Protein AF-A0A0K8QA83-F1 (afdb_monomer)

Nearest PDB structures (foldseek):
  4a7p-assembly2_B-2  TM=9.515E-01  e=1.327E-10  Sphingomonas elodea
  4a7p-assembly1_A-2  TM=9.515E-01  e=2.672E-10  Sphingomonas elodea
  2y0d-assembly1_C  TM=8.919E-01  e=2.832E-10  Burkholderia cepacia
  2y0d-assembly1_D  TM=8.931E-01  e=3.373E-10  Burkholderia cepacia
  2y0d-assembly1_B  TM=8.783E-01  e=4.018E-10  Burkholderia cepacia

Sequence (146 aa):
VGIAQELCGGHLSGRTVTVLGAAFKPDTDDIRDSPALDVALQLATAGAHVTVTDPKAINNAWMRYPQLRFEKSASRALEGAELVLLLTEWDEYRSLSPAAVGELVRRRTVLDARNVLDAGAWRAEGWTVRGLGTNALVPAESVRTP

Structure (mmCIF, N/CA/C/O backbone):
data_AF-A0A0K8QA83-F1
#
_entry.id   AF-A0A0K8QA83-F1
#
loop_
_atom_site.group_PDB
_atom_site.id
_atom_site.type_symbol
_atom_site.label_atom_id
_atom_site.label_alt_id
_atom_site.label_comp_id
_atom_site.label_asym_id
_atom_site.label_entity_id
_atom_site.label_seq_id
_atom_site.pdbx_PDB_ins_code
_atom_site.Cartn_x
_atom_site.Cartn_y
_atom_site.Cartn_z
_atom_site.occupancy
_atom_site.B_iso_or_equiv
_atom_site.auth_seq_id
_atom_site.auth_comp_id
_atom_site.auth_asym_id
_atom_site.auth_atom_id
_atom_site.pdbx_PDB_model_num
ATOM 1 N N . VAL A 1 1 ? -1.821 -9.111 7.732 1.00 90.94 1 VAL A N 1
ATOM 2 C CA . VAL A 1 1 ? -3.141 -8.829 8.353 1.00 90.94 1 VAL A CA 1
ATOM 3 C C . VAL A 1 1 ? -3.018 -8.268 9.766 1.00 90.94 1 VAL A C 1
ATOM 5 O O . VAL A 1 1 ? -3.492 -7.162 9.971 1.00 90.94 1 VAL A O 1
ATOM 8 N N . GLY A 1 2 ? -2.335 -8.934 10.709 1.00 95.00 2 GLY A N 1
ATOM 9 C CA . GLY A 1 2 ? -2.211 -8.440 12.097 1.00 95.00 2 GLY A CA 1
ATOM 10 C C . GLY A 1 2 ? -1.710 -6.992 12.226 1.00 95.00 2 GLY A C 1
ATOM 11 O O . GLY A 1 2 ? -2.356 -6.183 12.878 1.00 95.00 2 GLY A O 1
ATOM 12 N N . ILE A 1 3 ? -0.641 -6.625 11.507 1.00 95.75 3 ILE A N 1
ATOM 13 C CA . ILE A 1 3 ? -0.122 -5.241 11.497 1.00 95.75 3 ILE A CA 1
ATOM 14 C C . ILE A 1 3 ? -1.164 -4.246 10.955 1.00 95.75 3 ILE A C 1
ATOM 16 O O . ILE A 1 3 ? -1.306 -3.151 11.480 1.00 95.75 3 ILE A O 1
ATOM 20 N N . ALA A 1 4 ? -1.930 -4.614 9.924 1.00 97.00 4 ALA A N 1
ATOM 21 C CA . ALA A 1 4 ? -2.983 -3.746 9.392 1.00 97.00 4 ALA A CA 1
ATOM 22 C C . ALA A 1 4 ? -4.097 -3.514 10.427 1.00 97.00 4 ALA A C 1
ATOM 24 O O . ALA A 1 4 ? -4.588 -2.399 10.568 1.00 97.00 4 ALA A O 1
ATOM 25 N N . GLN A 1 5 ? -4.464 -4.553 11.183 1.00 97.19 5 GLN A N 1
ATOM 26 C CA . GLN A 1 5 ? -5.432 -4.448 12.272 1.00 97.19 5 GLN A CA 1
ATOM 27 C C . GLN A 1 5 ? -4.918 -3.542 13.398 1.00 97.19 5 GLN A C 1
ATOM 29 O O . GLN A 1 5 ? -5.658 -2.679 13.865 1.00 97.19 5 GLN A O 1
ATOM 34 N N . GLU A 1 6 ? -3.655 -3.691 13.797 1.00 96.62 6 GLU A N 1
ATOM 35 C CA . GLU A 1 6 ? -2.986 -2.816 14.768 1.00 96.62 6 GLU A CA 1
ATOM 36 C C . GLU A 1 6 ? -3.013 -1.348 14.311 1.00 96.62 6 GLU A C 1
ATOM 38 O O . GLU A 1 6 ? -3.501 -0.484 15.038 1.00 96.62 6 GLU A O 1
ATOM 43 N N . LEU A 1 7 ? -2.606 -1.078 13.065 1.00 96.44 7 LEU A N 1
ATOM 44 C CA . LEU A 1 7 ? -2.606 0.263 12.465 1.00 96.44 7 LEU A CA 1
ATOM 45 C C . LEU A 1 7 ? -4.010 0.871 12.308 1.00 96.44 7 LEU A C 1
ATOM 47 O O . LEU A 1 7 ? -4.139 2.085 12.152 1.00 96.44 7 LEU A O 1
ATOM 51 N N . CYS A 1 8 ? -5.061 0.052 12.364 1.00 96.12 8 CYS A N 1
ATOM 52 C CA . CYS A 1 8 ? -6.461 0.478 12.380 1.00 96.12 8 CYS A CA 1
ATOM 53 C C . CYS A 1 8 ? -7.075 0.551 13.792 1.00 96.12 8 CYS A C 1
ATOM 55 O O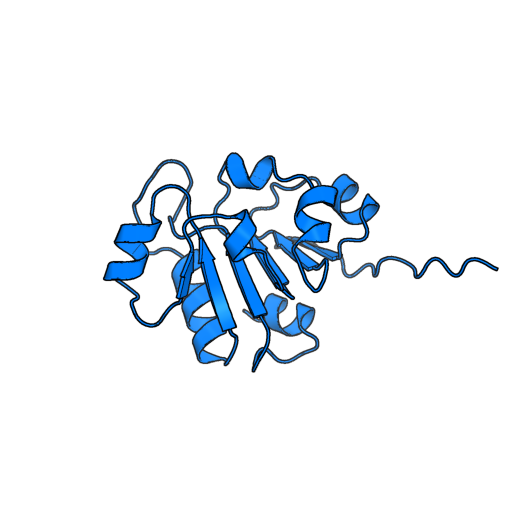 . CYS A 1 8 ? -8.294 0.692 13.930 1.00 96.12 8 CYS A O 1
ATOM 57 N N . GLY A 1 9 ? -6.258 0.490 14.846 1.00 93.81 9 GLY A N 1
ATOM 58 C CA . GLY A 1 9 ? -6.721 0.590 16.232 1.00 93.81 9 GLY A CA 1
ATOM 59 C C . GLY A 1 9 ? -7.348 -0.703 16.757 1.00 93.81 9 GLY A C 1
ATOM 60 O O . GLY A 1 9 ? -8.288 -0.664 17.546 1.00 93.81 9 GLY A O 1
ATOM 61 N N . GLY A 1 10 ? -6.868 -1.855 16.287 1.00 95.25 10 GLY A N 1
ATOM 62 C CA . GLY A 1 10 ? -7.229 -3.174 16.807 1.00 95.25 10 GLY A CA 1
ATOM 63 C C . GLY A 1 10 ? -8.410 -3.863 16.118 1.00 95.25 10 GLY A C 1
ATOM 64 O O . GLY A 1 10 ? -8.675 -5.021 16.430 1.00 95.25 10 GLY A O 1
ATOM 65 N N . HIS A 1 11 ? -9.085 -3.222 15.158 1.00 95.06 11 HIS A N 1
ATOM 66 C CA . HIS A 1 11 ? -10.159 -3.836 14.364 1.00 95.06 11 HIS A CA 1
ATOM 67 C C . HIS A 1 11 ? -10.143 -3.360 12.905 1.00 95.06 11 HIS A C 1
ATOM 69 O O . HIS A 1 11 ? -9.724 -2.243 12.606 1.00 95.06 11 HIS A O 1
ATOM 75 N N . LEU A 1 12 ? -10.622 -4.214 11.996 1.00 97.06 12 LEU A N 1
ATOM 76 C CA . LEU A 1 12 ? -10.666 -3.950 10.550 1.00 97.06 12 LEU A CA 1
ATOM 77 C C . LEU A 1 12 ? -12.077 -3.671 10.017 1.00 97.06 12 LEU A C 1
ATOM 79 O O . LEU A 1 12 ? -12.212 -3.045 8.969 1.00 97.06 12 LEU A O 1
ATOM 83 N N . SER A 1 13 ? -13.117 -4.101 10.734 1.00 97.81 13 SER A N 1
ATOM 84 C CA . SER A 1 13 ? -14.506 -3.936 10.300 1.00 97.81 13 SER A CA 1
ATOM 85 C C . SER A 1 13 ? -14.843 -2.466 10.038 1.00 97.81 13 SER A C 1
ATOM 87 O O . SER A 1 13 ? -14.649 -1.621 10.910 1.00 97.81 13 SER A O 1
ATOM 89 N N . GLY A 1 14 ? -15.349 -2.171 8.839 1.00 97.31 14 GLY A N 1
ATOM 90 C CA . GLY A 1 14 ? -15.736 -0.829 8.396 1.00 97.31 14 GLY A CA 1
ATOM 91 C C . GLY A 1 14 ? -14.576 0.100 8.029 1.00 97.31 14 GLY A C 1
ATOM 92 O O . GLY A 1 14 ? -14.826 1.229 7.613 1.00 97.31 14 GLY A O 1
ATOM 93 N N . ARG A 1 15 ? -13.316 -0.340 8.156 1.00 98.31 15 ARG A N 1
ATOM 94 C CA . ARG A 1 15 ? -12.148 0.481 7.807 1.00 98.31 15 ARG A CA 1
ATOM 95 C C . ARG A 1 15 ? -11.960 0.554 6.302 1.00 98.31 15 ARG A C 1
ATOM 97 O O . ARG A 1 15 ? -11.993 -0.480 5.634 1.00 98.31 15 ARG A O 1
ATOM 104 N N . THR A 1 16 ? -11.697 1.748 5.780 1.00 98.62 16 THR A N 1
ATOM 105 C CA . THR A 1 16 ? -11.366 1.931 4.359 1.00 98.62 16 THR A CA 1
ATOM 106 C C . THR A 1 16 ? -9.887 1.662 4.128 1.00 98.62 16 THR A C 1
ATOM 108 O O . THR A 1 16 ? -9.030 2.352 4.682 1.00 98.62 16 THR A O 1
ATOM 111 N N . VAL A 1 17 ? -9.578 0.662 3.308 1.00 98.88 17 VAL A N 1
ATOM 112 C CA . VAL A 1 17 ? -8.211 0.199 3.077 1.00 98.88 17 VAL A CA 1
ATOM 113 C C . VAL A 1 17 ? -7.902 0.178 1.587 1.00 98.88 17 VAL A C 1
ATOM 115 O O . VAL A 1 17 ? -8.615 -0.455 0.810 1.00 98.88 17 VAL A O 1
ATOM 118 N N . THR A 1 18 ? -6.800 0.809 1.200 1.00 98.94 18 THR A N 1
ATOM 119 C CA . THR A 1 18 ? -6.302 0.784 -0.179 1.00 98.94 18 THR A CA 1
ATOM 120 C C . THR A 1 18 ? -5.103 -0.142 -0.271 1.00 98.94 18 THR A C 1
ATOM 122 O O . THR A 1 18 ? -4.149 -0.003 0.492 1.00 98.94 18 THR A O 1
ATOM 125 N N . VAL A 1 19 ? -5.138 -1.078 -1.215 1.00 98.88 19 VAL A N 1
ATOM 126 C CA . VAL A 1 19 ? -4.024 -1.978 -1.525 1.00 98.88 19 VAL A CA 1
ATOM 127 C C . VAL A 1 19 ? -3.411 -1.552 -2.854 1.00 98.88 19 VAL A C 1
ATOM 129 O O . VAL A 1 19 ? -4.060 -1.619 -3.897 1.00 98.88 19 VAL A O 1
ATOM 132 N N . LEU A 1 20 ? -2.159 -1.106 -2.798 1.00 98.88 20 LEU A N 1
ATOM 133 C CA . LEU A 1 20 ? -1.322 -0.802 -3.951 1.00 98.88 20 LEU A CA 1
ATOM 134 C C . LEU A 1 20 ? -0.559 -2.074 -4.342 1.00 98.88 20 LEU A C 1
ATOM 136 O O . LEU A 1 20 ? 0.379 -2.492 -3.652 1.00 98.88 20 LEU A O 1
ATOM 140 N N . GLY A 1 21 ? -0.986 -2.692 -5.439 1.00 98.50 21 GLY A N 1
ATOM 141 C CA . GLY A 1 21 ? -0.442 -3.936 -5.967 1.00 98.50 21 GLY A CA 1
ATOM 142 C C . GLY A 1 21 ? -1.451 -5.084 -5.972 1.00 98.50 21 GLY A C 1
ATOM 143 O O . GLY A 1 21 ? -2.163 -5.332 -5.001 1.00 98.50 21 GLY A O 1
ATOM 144 N N . ALA A 1 22 ? -1.473 -5.815 -7.080 1.00 98.56 22 ALA A N 1
ATOM 145 C CA . ALA A 1 22 ? -2.188 -7.073 -7.268 1.00 98.56 22 ALA A CA 1
ATOM 146 C C . ALA A 1 22 ? -1.288 -8.140 -7.905 1.00 98.56 22 ALA A C 1
ATOM 148 O O . ALA A 1 22 ? -1.466 -9.322 -7.620 1.00 98.56 22 ALA A O 1
ATOM 149 N N . ALA A 1 23 ? -0.321 -7.751 -8.739 1.00 98.25 23 ALA A N 1
ATOM 150 C CA . ALA A 1 23 ? 0.677 -8.668 -9.281 1.00 98.25 23 ALA A CA 1
ATOM 151 C C . ALA A 1 23 ? 1.623 -9.187 -8.185 1.00 98.25 23 ALA A C 1
ATOM 153 O O . ALA A 1 23 ? 1.890 -8.489 -7.203 1.00 98.25 23 ALA A O 1
ATOM 154 N N . PHE A 1 24 ? 2.190 -10.385 -8.368 1.00 95.69 24 PHE A N 1
ATOM 155 C CA . PHE A 1 24 ? 3.139 -10.948 -7.392 1.00 95.69 24 PHE A CA 1
ATOM 156 C C . PHE A 1 24 ? 4.475 -10.179 -7.323 1.00 95.69 24 PHE A C 1
ATOM 158 O O . PHE A 1 24 ? 5.204 -10.280 -6.335 1.00 95.69 24 PHE A O 1
ATOM 165 N N . LYS A 1 25 ? 4.805 -9.430 -8.382 1.00 96.25 25 LYS A N 1
ATOM 166 C CA . LYS A 1 25 ? 5.970 -8.545 -8.507 1.00 96.25 25 LYS A CA 1
ATOM 167 C C . LYS A 1 25 ? 5.691 -7.460 -9.564 1.00 96.25 25 LYS A C 1
ATOM 169 O O . LYS A 1 25 ? 4.722 -7.602 -10.310 1.00 96.25 25 LYS A O 1
ATOM 174 N N . PRO A 1 26 ? 6.532 -6.420 -9.677 1.00 96.56 26 PRO A N 1
ATOM 175 C CA . PRO A 1 26 ? 6.403 -5.427 -10.738 1.00 96.56 26 PRO A CA 1
ATOM 176 C C . PRO A 1 26 ? 6.595 -6.010 -12.144 1.00 96.56 26 PRO A C 1
ATOM 178 O O . PRO A 1 26 ? 7.114 -7.110 -12.342 1.00 96.56 26 PRO A O 1
ATOM 181 N N . ASP A 1 27 ? 6.192 -5.218 -13.126 1.00 97.19 27 ASP A N 1
ATOM 182 C CA . ASP A 1 27 ? 6.314 -5.442 -14.566 1.00 97.19 27 ASP A CA 1
ATOM 183 C C . ASP A 1 27 ? 5.624 -6.669 -15.152 1.00 97.19 27 ASP A C 1
ATOM 185 O O . ASP A 1 27 ? 5.883 -7.043 -16.294 1.00 97.19 27 ASP A O 1
ATOM 189 N N . THR A 1 28 ? 4.664 -7.230 -14.429 1.00 97.38 28 THR A N 1
ATOM 190 C CA . THR A 1 28 ? 3.847 -8.347 -14.896 1.00 97.38 28 THR A CA 1
ATOM 191 C C . THR A 1 28 ? 2.381 -8.151 -14.521 1.00 97.38 28 THR A C 1
ATOM 193 O O . THR A 1 28 ? 2.067 -7.459 -13.558 1.00 97.38 28 THR A O 1
ATOM 196 N N . ASP A 1 29 ? 1.479 -8.757 -15.287 1.00 97.25 29 ASP A N 1
ATOM 197 C CA . ASP A 1 29 ? 0.060 -8.896 -14.952 1.00 97.25 29 ASP A CA 1
ATOM 198 C C . ASP A 1 29 ? -0.252 -10.256 -14.293 1.00 97.25 29 ASP A C 1
ATOM 200 O O . ASP A 1 29 ? -1.418 -10.598 -14.066 1.00 97.25 29 ASP A O 1
ATOM 204 N N . ASP A 1 30 ? 0.795 -11.034 -13.995 1.00 97.44 30 ASP A N 1
ATOM 205 C CA . ASP A 1 30 ? 0.706 -12.345 -13.367 1.00 97.44 30 ASP A CA 1
ATOM 206 C C . ASP A 1 30 ? 0.308 -12.222 -11.892 1.00 97.44 30 ASP A C 1
ATOM 208 O O . ASP A 1 30 ? 1.013 -11.644 -11.058 1.00 97.44 30 ASP A O 1
ATOM 212 N N . ILE A 1 31 ? -0.851 -12.796 -11.585 1.00 97.69 31 ILE A N 1
ATOM 213 C CA . ILE A 1 31 ? -1.468 -12.804 -10.256 1.00 97.69 31 ILE A CA 1
ATOM 214 C C . ILE A 1 31 ? -1.406 -14.177 -9.585 1.00 97.69 31 ILE A C 1
ATOM 216 O O . ILE A 1 31 ? -1.991 -14.355 -8.515 1.00 97.69 31 ILE A O 1
ATOM 220 N N . ARG A 1 32 ? -0.769 -15.171 -10.219 1.00 95.88 32 ARG A N 1
ATOM 221 C CA . ARG A 1 32 ? -0.643 -16.506 -9.627 1.00 95.88 32 ARG A CA 1
ATOM 222 C C . ARG A 1 32 ? 0.123 -16.398 -8.316 1.00 95.88 32 ARG A C 1
ATOM 224 O O . ARG A 1 32 ? 1.160 -15.743 -8.256 1.00 95.88 32 ARG A O 1
ATOM 231 N N . ASP A 1 33 ? -0.444 -17.007 -7.279 1.00 93.50 33 ASP A N 1
ATOM 232 C CA . ASP A 1 33 ? 0.091 -17.003 -5.917 1.00 93.50 33 ASP A CA 1
ATOM 233 C C . ASP A 1 33 ? 0.388 -15.589 -5.376 1.00 93.50 33 ASP A C 1
ATOM 235 O O . ASP A 1 33 ? 1.327 -15.400 -4.606 1.00 93.50 33 ASP A O 1
ATOM 239 N N . SER A 1 34 ? -0.394 -14.580 -5.796 1.00 97.75 34 SER A N 1
ATOM 240 C CA . SER A 1 34 ? -0.204 -13.187 -5.378 1.00 97.75 34 SER A CA 1
ATOM 241 C C . SER A 1 34 ? -0.462 -12.998 -3.876 1.00 97.75 34 SER A C 1
ATOM 243 O O . SER A 1 34 ? -1.623 -13.014 -3.443 1.00 97.75 34 SER A O 1
ATOM 245 N N . PRO A 1 35 ? 0.575 -12.675 -3.074 1.00 97.12 35 PRO A N 1
ATOM 246 C CA . PRO A 1 35 ? 0.387 -12.402 -1.652 1.00 97.12 35 PRO A CA 1
ATOM 247 C C . PRO A 1 35 ? -0.449 -11.138 -1.415 1.00 97.12 35 PRO A C 1
ATOM 249 O O . PRO A 1 35 ? -1.106 -11.009 -0.383 1.00 97.12 35 PRO A O 1
ATOM 252 N N . ALA A 1 36 ? -0.437 -10.196 -2.366 1.00 98.12 36 ALA A N 1
ATOM 253 C CA . ALA A 1 36 ? -1.198 -8.958 -2.272 1.00 98.12 36 ALA A CA 1
ATOM 254 C C . ALA A 1 36 ? -2.710 -9.221 -2.306 1.00 98.12 36 ALA A C 1
ATOM 256 O O . ALA A 1 36 ? -3.450 -8.687 -1.475 1.00 98.12 36 ALA A O 1
ATOM 257 N N . LEU A 1 37 ? -3.161 -10.093 -3.214 1.00 98.50 37 LEU A N 1
ATOM 258 C CA . LEU A 1 37 ? -4.572 -10.470 -3.330 1.00 98.50 37 LEU A CA 1
ATOM 259 C C . LEU A 1 37 ? -5.030 -11.346 -2.161 1.00 98.50 37 LEU A C 1
ATOM 261 O O . LEU A 1 37 ? -6.133 -11.142 -1.653 1.00 98.50 37 LEU A O 1
ATOM 265 N N . ASP A 1 38 ? -4.171 -12.239 -1.663 1.00 98.12 38 ASP A N 1
ATOM 266 C CA . ASP A 1 38 ? -4.463 -13.031 -0.462 1.00 98.12 38 ASP A CA 1
ATOM 267 C C . ASP A 1 38 ? -4.649 -12.145 0.776 1.00 98.12 38 ASP A C 1
ATOM 269 O O . ASP A 1 38 ? -5.574 -12.350 1.569 1.00 98.12 38 ASP A O 1
ATO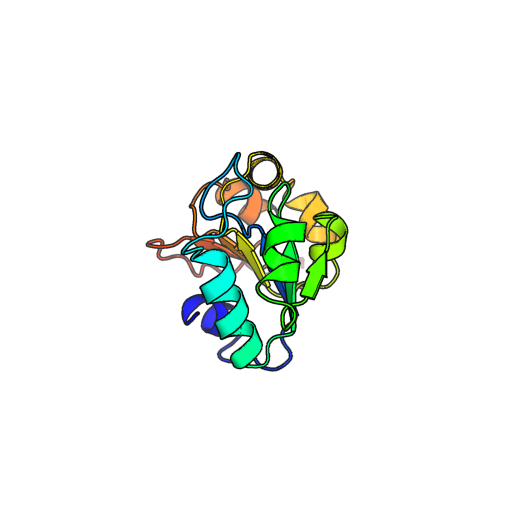M 273 N N . VAL A 1 39 ? -3.801 -11.123 0.941 1.00 98.44 39 VAL A N 1
ATOM 274 C CA . VAL A 1 39 ? -3.950 -10.131 2.014 1.00 98.44 39 VAL A CA 1
ATOM 275 C C . VAL A 1 39 ? -5.221 -9.307 1.817 1.00 98.44 39 VAL A C 1
ATOM 277 O O . VAL A 1 39 ? -5.983 -9.156 2.773 1.00 98.44 39 VAL A O 1
ATOM 280 N N . ALA A 1 40 ? -5.486 -8.805 0.608 1.00 98.69 40 ALA A N 1
ATOM 281 C CA . ALA A 1 40 ? -6.692 -8.032 0.308 1.00 98.69 40 ALA A CA 1
ATOM 282 C C . ALA A 1 40 ? -7.973 -8.817 0.640 1.00 98.69 40 ALA A C 1
ATOM 284 O O . ALA A 1 40 ? -8.876 -8.287 1.291 1.00 98.69 40 ALA A O 1
ATOM 285 N N . LEU A 1 41 ? -8.023 -10.101 0.272 1.00 98.31 41 LEU A N 1
ATOM 286 C CA . LEU A 1 41 ? -9.152 -10.983 0.560 1.00 98.31 41 LEU A CA 1
ATOM 287 C C . LEU A 1 41 ? -9.344 -11.218 2.061 1.00 98.31 41 LEU A C 1
ATOM 289 O O . LEU A 1 41 ? -10.473 -11.164 2.548 1.00 98.31 41 LEU A O 1
ATOM 293 N N . GLN A 1 42 ? -8.264 -11.439 2.811 1.00 98.38 42 GLN A N 1
ATOM 294 C CA . GLN A 1 42 ? -8.346 -11.602 4.265 1.00 98.38 42 GLN A CA 1
ATOM 295 C C . GLN A 1 42 ? -8.833 -10.324 4.960 1.00 98.38 42 GLN A C 1
ATOM 297 O O . GLN A 1 42 ? -9.664 -10.399 5.863 1.00 98.38 42 GLN A O 1
ATOM 302 N N . LEU A 1 43 ? -8.364 -9.149 4.526 1.00 98.50 43 LEU A N 1
ATOM 303 C CA . LEU A 1 43 ? -8.823 -7.862 5.057 1.00 98.50 43 LEU A CA 1
ATOM 304 C C . LEU A 1 43 ? -10.316 -7.640 4.777 1.00 98.50 43 LEU A C 1
ATOM 306 O O . LEU A 1 43 ? -11.058 -7.261 5.683 1.00 98.50 43 LEU A O 1
ATOM 310 N N . ALA A 1 44 ? -10.768 -7.932 3.554 1.00 98.38 44 ALA A N 1
ATOM 311 C CA . ALA A 1 44 ? -12.178 -7.842 3.183 1.00 98.38 44 ALA A CA 1
ATOM 312 C C . ALA A 1 44 ? -13.044 -8.832 3.982 1.00 98.38 44 ALA A C 1
ATOM 314 O O . ALA A 1 44 ? -14.104 -8.465 4.485 1.00 98.38 44 ALA A O 1
ATOM 315 N N . THR A 1 45 ? -12.559 -10.061 4.181 1.00 97.81 45 THR A N 1
ATOM 316 C CA . THR A 1 45 ? -13.221 -11.089 5.008 1.00 97.81 45 THR A CA 1
ATOM 317 C C . THR A 1 45 ? -13.334 -10.652 6.472 1.00 97.81 45 THR A C 1
ATOM 319 O O . THR A 1 45 ? -14.325 -10.948 7.132 1.00 97.81 45 THR A O 1
ATOM 322 N N . ALA A 1 46 ? -12.362 -9.885 6.972 1.00 97.62 46 ALA A N 1
ATOM 323 C CA . ALA A 1 46 ? -12.395 -9.268 8.299 1.00 97.62 46 ALA A CA 1
ATOM 324 C C . ALA A 1 46 ? -13.290 -8.008 8.384 1.00 97.62 46 ALA A C 1
ATOM 326 O O . ALA A 1 46 ? -13.308 -7.331 9.415 1.00 97.62 46 ALA A O 1
ATOM 327 N N . GLY A 1 47 ? -14.025 -7.681 7.315 1.00 97.62 47 GLY A N 1
ATOM 328 C CA . GLY A 1 47 ? -15.007 -6.598 7.269 1.00 97.62 47 GLY A CA 1
ATOM 329 C C . GLY A 1 47 ? -14.465 -5.242 6.814 1.00 97.62 47 GLY A C 1
ATOM 330 O O . GLY A 1 47 ? -15.197 -4.256 6.902 1.00 97.62 47 GLY A O 1
ATOM 331 N N . ALA A 1 48 ? -13.216 -5.150 6.347 1.00 98.50 48 ALA A N 1
ATOM 332 C CA . ALA A 1 48 ? -12.687 -3.905 5.791 1.00 98.50 48 ALA A CA 1
ATOM 333 C C . ALA A 1 48 ? -13.285 -3.601 4.405 1.00 98.50 48 ALA A C 1
ATOM 335 O O . ALA A 1 48 ? -13.553 -4.496 3.601 1.00 98.50 48 ALA A O 1
ATOM 336 N N . HIS A 1 49 ? -13.429 -2.317 4.087 1.00 98.44 49 HIS A N 1
ATOM 337 C CA . HIS A 1 49 ? -13.737 -1.843 2.742 1.00 98.44 49 HIS A CA 1
ATOM 338 C C . HIS A 1 49 ? -12.438 -1.732 1.943 1.00 98.44 49 HIS A C 1
ATOM 340 O O . HIS A 1 49 ? -11.760 -0.707 1.988 1.00 98.44 49 HIS A O 1
ATOM 346 N N . VAL A 1 50 ? -12.077 -2.816 1.254 1.00 98.75 50 VAL A N 1
ATOM 347 C CA . VAL A 1 50 ? -10.808 -2.925 0.524 1.00 98.75 50 VAL A CA 1
ATOM 348 C C . VAL A 1 50 ? -10.976 -2.520 -0.938 1.00 98.75 50 VAL A C 1
ATOM 350 O O . VAL A 1 50 ? -11.792 -3.116 -1.641 1.00 98.75 50 VAL A O 1
ATOM 353 N N . THR A 1 51 ? -10.160 -1.568 -1.394 1.00 98.88 51 THR A N 1
ATOM 354 C CA . THR A 1 51 ? -9.985 -1.222 -2.813 1.00 98.88 51 THR A CA 1
ATOM 355 C C . THR A 1 51 ? -8.572 -1.590 -3.252 1.00 98.88 51 THR A C 1
ATOM 357 O O . THR A 1 51 ? -7.595 -1.110 -2.678 1.00 98.88 51 THR A O 1
ATOM 360 N N . VAL A 1 52 ? -8.455 -2.438 -4.272 1.00 98.88 52 VAL A N 1
ATOM 361 C CA . VAL A 1 52 ? -7.176 -2.848 -4.865 1.00 98.88 52 VAL A CA 1
ATOM 362 C C . VAL A 1 52 ? -6.922 -2.052 -6.143 1.00 98.88 52 VAL A C 1
ATOM 364 O O . VAL A 1 52 ? -7.818 -1.864 -6.965 1.00 98.88 52 VAL A O 1
ATOM 367 N N . THR A 1 53 ? -5.688 -1.612 -6.343 1.00 98.81 53 THR A N 1
ATOM 368 C CA . THR A 1 53 ? -5.234 -1.016 -7.601 1.00 98.81 53 THR A CA 1
ATOM 369 C C . THR A 1 53 ? -3.910 -1.647 -8.011 1.00 98.81 53 THR A C 1
ATOM 371 O O . THR A 1 53 ? -3.108 -2.021 -7.158 1.00 98.81 53 THR A O 1
ATOM 374 N N . ASP A 1 54 ? -3.701 -1.818 -9.312 1.00 98.69 54 ASP A N 1
ATOM 375 C CA . ASP A 1 54 ? -2.447 -2.312 -9.881 1.00 98.69 54 ASP A CA 1
ATOM 376 C C . ASP A 1 54 ? -2.290 -1.762 -11.310 1.00 98.69 54 ASP A C 1
ATOM 378 O O . ASP A 1 54 ? -3.289 -1.748 -12.0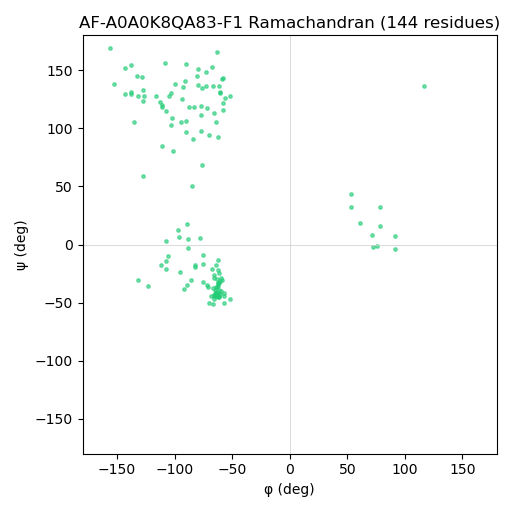41 1.00 98.69 54 ASP A O 1
ATOM 382 N N . PRO A 1 55 ? -1.090 -1.322 -11.741 1.00 97.81 55 PRO A N 1
ATOM 383 C CA . PRO A 1 55 ? -0.905 -0.729 -13.063 1.00 97.81 55 PRO A CA 1
ATOM 384 C C . PRO A 1 55 ? -1.127 -1.709 -14.224 1.00 97.81 55 PRO A C 1
ATOM 386 O O . PRO A 1 55 ? -1.526 -1.277 -15.306 1.00 97.81 55 PRO A O 1
ATOM 389 N N . LYS A 1 56 ? -0.882 -3.017 -14.031 1.00 97.94 56 LYS A N 1
ATOM 390 C CA . LYS A 1 56 ? -0.940 -4.019 -15.116 1.00 97.94 56 LYS A CA 1
ATOM 391 C C . LYS A 1 56 ? -1.914 -5.167 -14.843 1.00 97.94 56 LYS A C 1
ATOM 393 O O . LYS A 1 56 ? -2.593 -5.620 -15.760 1.00 97.94 56 LYS A O 1
ATOM 398 N N . ALA A 1 57 ? -2.045 -5.615 -13.599 1.00 97.75 57 ALA A N 1
ATOM 399 C CA . ALA A 1 57 ? -2.781 -6.828 -13.242 1.00 97.75 57 ALA A CA 1
ATOM 400 C C . ALA A 1 57 ? -4.282 -6.631 -12.977 1.00 97.75 57 ALA A C 1
ATOM 402 O O . ALA A 1 57 ? -4.988 -7.608 -12.726 1.00 97.75 57 ALA A O 1
ATOM 403 N N . ILE A 1 58 ? -4.802 -5.399 -13.017 1.00 96.00 58 ILE A N 1
ATOM 404 C CA . ILE A 1 58 ? -6.141 -5.104 -12.487 1.00 96.00 58 ILE A CA 1
ATOM 405 C C . ILE A 1 58 ? -7.278 -5.886 -13.161 1.00 96.00 58 ILE A C 1
ATOM 407 O O . ILE A 1 58 ? -8.180 -6.366 -12.478 1.00 96.00 58 ILE A O 1
ATOM 411 N N . ASN A 1 59 ? -7.226 -6.068 -14.485 1.00 95.25 59 ASN A N 1
ATOM 412 C CA . ASN A 1 59 ? -8.262 -6.807 -15.210 1.00 95.25 59 ASN A CA 1
ATOM 413 C C . ASN A 1 59 ? -8.232 -8.299 -14.839 1.00 95.25 59 ASN A C 1
ATOM 415 O O . ASN A 1 59 ? -9.278 -8.884 -14.561 1.00 95.25 59 ASN A O 1
ATOM 419 N N . ASN A 1 60 ? -7.037 -8.900 -14.787 1.00 95.44 60 ASN A N 1
ATOM 420 C CA . ASN A 1 60 ? -6.855 -10.303 -14.402 1.00 95.44 60 ASN A CA 1
ATOM 421 C C . ASN A 1 60 ? -7.303 -10.533 -12.956 1.00 95.44 60 ASN A C 1
ATOM 423 O O . ASN A 1 60 ? -8.028 -11.488 -12.668 1.00 95.44 60 ASN A O 1
ATOM 427 N N . ALA A 1 61 ? -6.910 -9.629 -12.056 1.00 96.94 61 ALA A N 1
ATOM 428 C CA . ALA A 1 61 ? -7.264 -9.688 -10.647 1.00 96.94 61 ALA A CA 1
ATOM 429 C C . ALA A 1 61 ? -8.782 -9.599 -10.447 1.00 96.94 61 ALA A C 1
ATOM 431 O O . ALA A 1 61 ? -9.346 -10.420 -9.727 1.00 96.94 61 ALA A O 1
ATOM 432 N N . TRP A 1 62 ? -9.456 -8.679 -11.142 1.00 96.50 62 TRP A N 1
ATOM 433 C CA . TRP A 1 62 ? -10.910 -8.546 -11.075 1.00 96.50 62 TRP A CA 1
ATOM 434 C C . TRP A 1 62 ? -11.648 -9.800 -11.556 1.00 96.50 62 TRP A C 1
ATOM 436 O O . TRP A 1 62 ? -12.566 -10.262 -10.881 1.00 96.50 62 TRP A O 1
ATOM 446 N N . MET A 1 63 ? -11.222 -10.398 -12.674 1.00 96.31 63 MET A N 1
ATOM 447 C CA . MET A 1 63 ? -11.832 -11.635 -13.182 1.00 96.31 63 MET A CA 1
ATOM 448 C C . MET A 1 63 ? -11.681 -12.805 -12.203 1.00 96.31 63 MET A C 1
ATOM 450 O O . MET 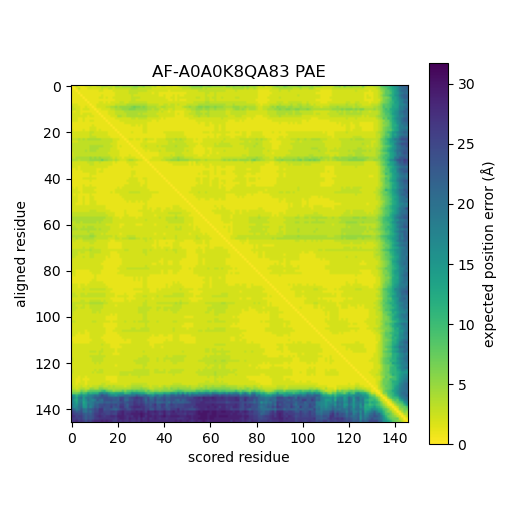A 1 63 ? -12.575 -13.645 -12.096 1.00 96.31 63 MET A O 1
ATOM 454 N N . ARG A 1 64 ? -10.551 -12.878 -11.489 1.00 96.19 64 ARG A N 1
ATOM 455 C CA . ARG A 1 64 ? -10.258 -13.982 -10.568 1.00 96.19 64 ARG A CA 1
ATOM 456 C C . ARG A 1 64 ? -10.842 -13.781 -9.167 1.00 96.19 64 ARG A C 1
ATOM 458 O O . ARG A 1 64 ? -11.179 -14.775 -8.524 1.00 96.19 64 ARG A O 1
ATOM 465 N N . TYR A 1 65 ? -10.972 -12.533 -8.718 1.00 96.44 65 TYR A N 1
ATOM 466 C CA . TYR A 1 65 ? -11.430 -12.156 -7.379 1.00 96.44 65 TYR A CA 1
ATOM 467 C C . TYR A 1 65 ? -12.596 -11.150 -7.435 1.00 96.44 65 TYR A C 1
ATOM 469 O O . TYR A 1 65 ? -12.487 -10.058 -6.873 1.00 96.44 65 TYR A O 1
ATOM 477 N N . PRO A 1 66 ? -13.736 -11.483 -8.072 1.00 95.06 66 PRO A N 1
ATOM 478 C CA . PRO A 1 66 ? -14.850 -10.548 -8.273 1.00 95.06 66 PRO A CA 1
ATOM 479 C C . PRO A 1 66 ? -15.497 -10.041 -6.970 1.00 95.06 66 PRO A C 1
ATOM 481 O O . PRO A 1 66 ? -16.266 -9.084 -6.995 1.00 95.06 66 PRO A O 1
ATOM 484 N N . GLN A 1 67 ? -15.200 -10.671 -5.831 1.00 93.50 67 GLN A N 1
ATOM 485 C CA . GLN A 1 67 ? -15.632 -10.246 -4.500 1.00 93.50 67 GLN A CA 1
ATOM 486 C C . GLN A 1 67 ? -14.858 -9.037 -3.945 1.00 93.50 67 GLN A C 1
ATOM 488 O O . GLN A 1 67 ? -15.308 -8.418 -2.982 1.00 93.50 67 GLN A O 1
ATOM 493 N N . LEU A 1 68 ? -13.691 -8.711 -4.510 1.00 97.44 68 LEU A N 1
ATOM 494 C CA . LEU A 1 68 ? -12.907 -7.532 -4.141 1.00 97.44 68 LEU A CA 1
ATOM 495 C C . LEU A 1 68 ? -13.307 -6.325 -4.994 1.00 97.44 68 LEU A C 1
ATOM 497 O O . LEU A 1 68 ? -13.796 -6.463 -6.116 1.00 97.44 68 LEU A O 1
ATOM 501 N N . ARG A 1 69 ? -13.074 -5.118 -4.468 1.00 98.25 69 ARG A N 1
ATOM 502 C CA . ARG A 1 69 ? -13.232 -3.881 -5.241 1.00 98.25 69 ARG A CA 1
ATOM 503 C C . ARG A 1 69 ? -11.908 -3.520 -5.893 1.00 98.25 69 ARG A C 1
ATOM 505 O O . ARG A 1 69 ? -10.856 -3.634 -5.266 1.00 98.25 69 ARG A O 1
ATOM 512 N N . PHE A 1 70 ? -11.986 -3.037 -7.125 1.00 98.50 70 PHE A N 1
ATOM 513 C CA . PHE A 1 70 ? -10.829 -2.632 -7.910 1.00 98.50 70 PHE A CA 1
ATOM 514 C C . PHE A 1 70 ? -11.023 -1.224 -8.460 1.00 98.50 70 PHE A C 1
ATOM 516 O O . PHE A 1 70 ? -12.132 -0.863 -8.850 1.00 98.50 70 PHE A O 1
ATOM 523 N N . GLU A 1 71 ? -9.941 -0.455 -8.527 1.00 98.25 71 GLU A N 1
ATOM 524 C CA . GLU A 1 71 ? -9.910 0.866 -9.156 1.00 98.25 71 GLU A CA 1
ATOM 525 C C . GLU A 1 71 ? -8.620 1.031 -9.972 1.00 98.25 71 GLU A C 1
ATOM 527 O O . GLU A 1 71 ? -7.519 0.756 -9.495 1.00 98.25 71 GLU A O 1
ATOM 532 N N . LYS A 1 72 ? -8.756 1.456 -11.234 1.00 96.69 72 LYS A N 1
ATOM 533 C CA . LYS A 1 72 ? -7.638 1.595 -12.183 1.00 96.69 72 LYS A CA 1
ATOM 534 C C . LYS A 1 72 ? -6.740 2.775 -11.834 1.00 96.69 72 LYS A C 1
ATOM 536 O O . LYS A 1 72 ? -5.538 2.723 -12.065 1.00 96.69 72 LYS A O 1
ATOM 541 N N . SER A 1 73 ? -7.323 3.847 -11.313 1.00 97.06 73 SER A N 1
ATOM 542 C CA . SER A 1 73 ? -6.597 5.053 -10.937 1.00 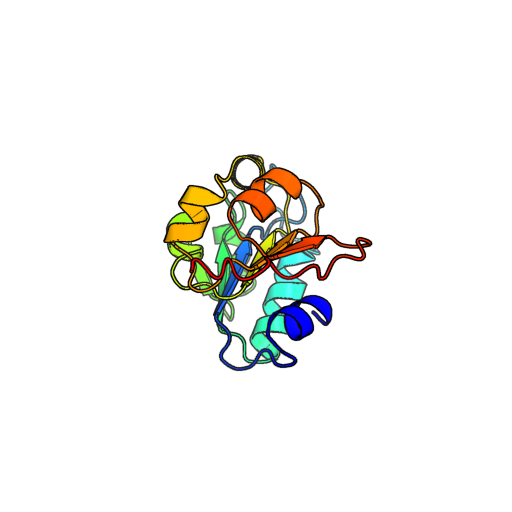97.06 73 SER A CA 1
ATOM 543 C C . SER A 1 73 ? -6.087 4.945 -9.502 1.00 97.06 73 SER A C 1
ATOM 545 O O . SER A 1 73 ? -6.875 4.894 -8.562 1.00 97.06 73 SER A O 1
ATOM 547 N N . ALA A 1 74 ? -4.765 4.989 -9.318 1.00 97.38 74 ALA A N 1
ATOM 548 C CA . ALA A 1 74 ? -4.173 4.986 -7.981 1.00 97.38 74 ALA A CA 1
ATOM 549 C C . ALA A 1 74 ? -4.697 6.145 -7.118 1.00 97.38 74 ALA A C 1
ATOM 551 O O . ALA A 1 74 ? -5.038 5.934 -5.959 1.00 97.38 74 ALA A O 1
ATOM 552 N N . SER A 1 75 ? -4.843 7.347 -7.688 1.00 97.81 75 SER A N 1
ATOM 553 C CA . SER A 1 75 ? -5.375 8.502 -6.958 1.00 97.81 75 SER A CA 1
ATOM 554 C C . SER A 1 75 ? -6.809 8.270 -6.482 1.00 97.81 75 SER A C 1
ATOM 556 O O . SER A 1 75 ? -7.087 8.493 -5.311 1.00 97.81 75 SER A O 1
ATOM 558 N N . ARG A 1 76 ? -7.691 7.729 -7.335 1.00 98.50 76 ARG A N 1
ATOM 559 C CA . ARG A 1 76 ? -9.068 7.388 -6.931 1.00 98.50 76 ARG A CA 1
ATOM 560 C C . ARG A 1 76 ? -9.115 6.262 -5.908 1.00 98.50 76 ARG A C 1
ATOM 562 O O . ARG A 1 76 ? -9.922 6.300 -4.989 1.00 98.50 76 ARG A O 1
ATOM 569 N N . ALA A 1 77 ? -8.240 5.268 -6.041 1.00 98.62 77 ALA A N 1
ATOM 570 C CA . ALA A 1 77 ? -8.146 4.179 -5.077 1.00 98.62 77 ALA A CA 1
ATOM 571 C C . ALA A 1 77 ? -7.727 4.676 -3.685 1.00 98.62 77 ALA A C 1
ATOM 573 O O . ALA A 1 77 ? -8.093 4.057 -2.690 1.00 98.62 77 ALA A O 1
ATOM 574 N N . LEU A 1 78 ? -6.955 5.766 -3.614 1.00 98.75 78 LEU A N 1
ATOM 575 C CA . LEU A 1 78 ? -6.467 6.381 -2.377 1.00 98.75 78 LEU A CA 1
ATOM 576 C C . LEU A 1 78 ? -7.490 7.315 -1.709 1.00 98.75 78 LEU A C 1
ATOM 578 O O . LEU A 1 78 ? -7.347 7.607 -0.520 1.00 98.75 78 LEU A O 1
ATOM 582 N N . GLU A 1 79 ? -8.517 7.770 -2.429 1.00 98.69 79 GLU A N 1
ATOM 583 C CA . GLU A 1 79 ? -9.526 8.691 -1.897 1.00 98.69 79 GLU A CA 1
ATOM 584 C C . GLU A 1 79 ? -10.224 8.111 -0.656 1.00 98.69 79 GLU A C 1
ATOM 586 O O . GLU A 1 79 ? -10.820 7.033 -0.674 1.00 98.69 79 GLU A O 1
ATOM 591 N N . GLY A 1 80 ? -10.143 8.839 0.460 1.00 98.38 80 GLY A N 1
ATOM 592 C CA . GLY A 1 80 ? -10.783 8.461 1.718 1.00 98.38 80 GLY A CA 1
ATOM 593 C C . GLY A 1 80 ? -10.151 7.264 2.440 1.00 98.38 80 GLY A C 1
ATOM 594 O O . GLY A 1 80 ? -10.711 6.809 3.442 1.00 98.38 80 GLY A O 1
ATOM 595 N N . ALA A 1 81 ? -8.996 6.765 1.988 1.00 98.75 81 ALA A N 1
ATOM 596 C CA . ALA A 1 81 ? -8.314 5.645 2.628 1.00 98.75 81 ALA A CA 1
ATOM 597 C C . ALA A 1 81 ? -7.911 5.975 4.073 1.00 98.75 81 ALA A C 1
ATOM 599 O O . ALA A 1 81 ? -7.392 7.050 4.369 1.00 98.75 81 ALA A O 1
ATOM 600 N N . GLU A 1 82 ? -8.129 5.040 4.992 1.00 98.50 82 GLU A N 1
ATOM 601 C CA . GLU A 1 82 ? -7.631 5.132 6.367 1.00 98.50 82 GLU A CA 1
ATOM 602 C C . GLU A 1 82 ? -6.301 4.395 6.551 1.00 98.50 82 GLU A C 1
ATOM 604 O O . GLU A 1 82 ? -5.544 4.683 7.478 1.00 98.50 82 GLU A O 1
ATOM 609 N N . LEU A 1 83 ? -6.032 3.420 5.687 1.00 98.81 83 LEU A N 1
ATOM 610 C CA . LEU A 1 83 ? -4.789 2.668 5.646 1.00 98.81 83 LEU A CA 1
ATOM 611 C C . LEU A 1 83 ? -4.432 2.379 4.191 1.00 98.81 83 LEU A C 1
ATOM 613 O O . LEU A 1 83 ? -5.246 1.833 3.445 1.00 98.81 83 LEU A O 1
ATOM 617 N N . VAL A 1 84 ? -3.195 2.691 3.823 1.00 98.88 84 VAL A N 1
ATOM 618 C CA . VAL A 1 84 ? -2.603 2.306 2.541 1.00 98.88 84 VAL A CA 1
ATOM 619 C C . VAL A 1 84 ? -1.658 1.130 2.774 1.00 98.88 84 VAL A C 1
ATOM 621 O O . VAL A 1 84 ? -0.815 1.186 3.666 1.00 98.88 84 V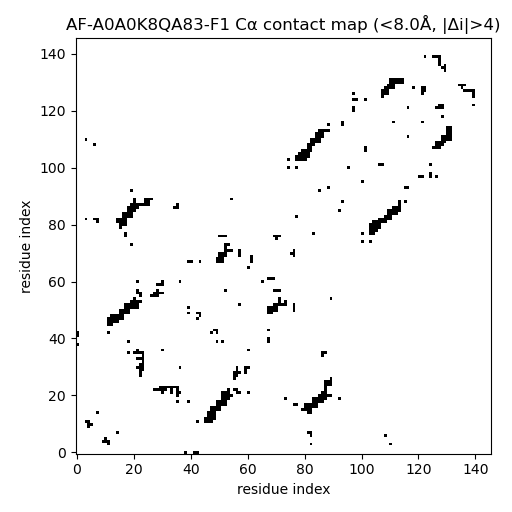AL A O 1
ATOM 624 N N . LEU A 1 85 ? -1.779 0.062 1.990 1.00 98.88 85 LEU A N 1
ATOM 625 C CA . LEU A 1 85 ? -0.816 -1.036 1.954 1.00 98.88 85 LEU A CA 1
ATOM 626 C C . LEU A 1 85 ? -0.086 -1.032 0.615 1.00 98.88 85 LEU A C 1
ATOM 628 O O . LEU A 1 85 ? -0.725 -1.208 -0.417 1.00 98.88 85 LEU A O 1
ATOM 632 N N . LEU A 1 86 ? 1.238 -0.895 0.631 1.00 98.81 86 LEU A N 1
ATOM 633 C CA . LEU A 1 86 ? 2.077 -1.097 -0.550 1.00 98.81 86 LEU A CA 1
ATOM 634 C C . LEU A 1 86 ? 2.583 -2.537 -0.536 1.00 98.81 86 LEU A C 1
ATOM 636 O O . LEU A 1 86 ? 3.429 -2.897 0.285 1.00 98.81 86 LEU A O 1
ATOM 640 N N . LEU A 1 87 ? 2.008 -3.371 -1.405 1.00 98.62 87 LEU A N 1
ATOM 641 C CA . LEU A 1 87 ? 2.256 -4.816 -1.434 1.00 98.62 87 LEU A CA 1
ATOM 642 C C . LEU A 1 87 ? 3.012 -5.277 -2.686 1.00 98.62 87 LEU A C 1
ATOM 644 O O . LEU A 1 87 ? 3.629 -6.339 -2.641 1.00 98.62 87 LEU A O 1
ATOM 648 N N . THR A 1 88 ? 3.038 -4.460 -3.740 1.00 98.50 88 THR A N 1
ATOM 649 C CA . THR A 1 88 ? 3.859 -4.682 -4.940 1.00 98.50 88 THR A CA 1
ATOM 650 C C . THR A 1 88 ? 4.607 -3.396 -5.285 1.00 98.50 88 THR A C 1
ATOM 652 O O . THR A 1 88 ? 4.013 -2.329 -5.389 1.00 98.50 88 THR A O 1
ATOM 655 N N . GLU A 1 89 ? 5.922 -3.477 -5.446 1.00 97.81 89 GLU A N 1
ATOM 656 C CA . GLU A 1 89 ? 6.851 -2.346 -5.524 1.00 97.81 89 GLU A CA 1
ATOM 657 C C . GLU A 1 89 ? 6.990 -1.730 -6.923 1.00 97.81 89 GLU A C 1
ATOM 659 O O . GLU A 1 89 ? 8.102 -1.548 -7.424 1.00 97.81 89 GLU A O 1
ATOM 664 N N . TRP A 1 90 ? 5.860 -1.419 -7.553 1.00 98.50 90 TRP A N 1
ATOM 665 C CA . TRP A 1 90 ? 5.801 -0.693 -8.824 1.00 98.50 90 TRP A CA 1
ATOM 666 C C . TRP A 1 90 ? 6.476 0.680 -8.730 1.00 98.50 90 TRP A C 1
ATOM 668 O O . TRP A 1 90 ? 6.345 1.364 -7.711 1.00 98.50 90 TRP A O 1
ATOM 678 N N . ASP A 1 91 ? 7.158 1.112 -9.793 1.00 98.06 91 ASP A N 1
ATOM 679 C CA . ASP A 1 91 ? 7.834 2.416 -9.829 1.00 98.06 91 ASP A CA 1
ATOM 680 C C . ASP A 1 91 ? 6.841 3.576 -9.657 1.00 98.06 91 ASP A C 1
ATOM 682 O O . ASP A 1 91 ? 7.142 4.562 -8.980 1.00 98.06 91 ASP A O 1
ATOM 686 N N . GLU A 1 92 ? 5.613 3.421 -10.157 1.00 97.06 92 GLU A N 1
ATOM 687 C CA . GLU A 1 92 ? 4.499 4.350 -9.951 1.00 97.06 92 GLU A CA 1
ATOM 688 C C . GLU A 1 92 ? 4.148 4.533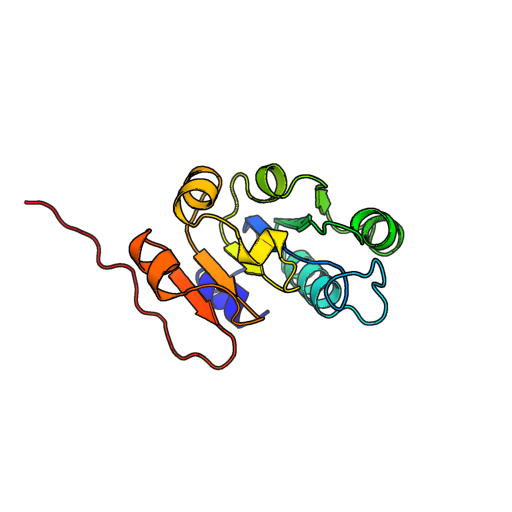 -8.469 1.00 97.06 92 GLU A C 1
ATOM 690 O O . GLU A 1 92 ? 3.702 5.605 -8.068 1.00 97.06 92 GLU A O 1
ATOM 695 N N . TYR A 1 93 ? 4.352 3.505 -7.639 1.00 98.19 93 TYR A N 1
ATOM 696 C CA . TYR A 1 93 ? 4.096 3.568 -6.198 1.00 98.19 93 TYR A CA 1
ATOM 697 C C . TYR A 1 93 ? 5.314 4.057 -5.415 1.00 98.19 93 TYR A C 1
ATOM 699 O O . TYR A 1 93 ? 5.161 4.809 -4.455 1.00 98.19 93 TYR A O 1
ATOM 707 N N . ARG A 1 94 ? 6.527 3.697 -5.851 1.00 97.75 94 ARG A N 1
ATOM 708 C CA . ARG A 1 94 ? 7.783 4.210 -5.273 1.00 97.75 94 ARG A CA 1
ATOM 709 C C . ARG A 1 94 ? 7.928 5.720 -5.440 1.00 97.75 94 ARG A C 1
ATOM 711 O O . ARG A 1 94 ? 8.509 6.380 -4.586 1.00 97.75 94 ARG A O 1
ATOM 718 N N . SER A 1 95 ? 7.410 6.253 -6.543 1.00 96.94 95 SER A N 1
ATOM 719 C CA . SER A 1 95 ? 7.482 7.674 -6.898 1.00 96.94 95 SER A CA 1
ATOM 720 C C . SER A 1 95 ? 6.331 8.518 -6.339 1.00 96.94 95 SER A C 1
ATOM 722 O O . SER A 1 95 ? 6.251 9.713 -6.630 1.00 96.94 95 SER A O 1
ATOM 724 N N . LEU A 1 96 ? 5.446 7.937 -5.519 1.00 97.88 96 LEU A N 1
ATOM 725 C CA . LEU A 1 96 ? 4.354 8.681 -4.897 1.00 97.88 96 LEU A CA 1
ATOM 726 C C . LEU A 1 96 ? 4.880 9.807 -4.002 1.00 97.88 96 LEU A C 1
ATOM 728 O O . LEU A 1 96 ? 5.709 9.596 -3.117 1.00 97.88 96 LEU A O 1
ATOM 732 N N . SER A 1 97 ? 4.321 11.003 -4.192 1.00 98.25 97 SER A N 1
ATOM 733 C CA . SER A 1 97 ? 4.566 12.140 -3.309 1.00 98.25 97 SER A CA 1
ATOM 734 C C . SER A 1 97 ? 3.753 11.982 -2.016 1.00 98.25 97 SER A C 1
ATOM 736 O O . SER A 1 97 ? 2.519 11.966 -2.090 1.00 98.25 97 SER A O 1
ATOM 738 N N . PRO A 1 98 ? 4.389 11.912 -0.831 1.00 98.38 98 PRO A N 1
ATOM 739 C CA . PRO A 1 98 ? 3.669 11.795 0.437 1.00 98.38 98 PRO A CA 1
ATOM 740 C C . PRO A 1 98 ? 2.734 12.980 0.707 1.00 98.38 98 PRO A C 1
ATOM 742 O O . PRO A 1 98 ? 1.672 12.789 1.303 1.00 98.38 98 PRO A O 1
ATOM 745 N N . ALA A 1 99 ? 3.084 14.179 0.230 1.00 98.50 99 ALA A N 1
ATOM 746 C CA . ALA A 1 99 ? 2.222 15.353 0.311 1.00 98.50 99 ALA A CA 1
ATOM 747 C C . ALA A 1 99 ? 0.964 15.173 -0.553 1.00 98.50 99 ALA A C 1
ATOM 749 O O . ALA A 1 99 ? -0.147 15.281 -0.046 1.00 98.50 99 ALA A O 1
ATOM 750 N N . ALA A 1 100 ? 1.124 14.806 -1.832 1.00 98.44 100 ALA A N 1
ATOM 751 C CA . ALA A 1 100 ? -0.002 14.644 -2.756 1.00 98.44 100 ALA A CA 1
ATOM 752 C C . ALA A 1 100 ? -0.939 13.496 -2.351 1.00 98.44 100 ALA A C 1
ATOM 754 O O . ALA A 1 100 ? -2.156 13.650 -2.378 1.00 98.44 100 ALA A O 1
ATOM 755 N N . VAL A 1 101 ? -0.386 12.352 -1.931 1.00 98.62 101 VAL A N 1
ATOM 756 C CA . VAL A 1 101 ? -1.187 11.237 -1.400 1.00 98.62 101 VAL A CA 1
ATOM 757 C C . VAL A 1 101 ? -1.903 11.661 -0.115 1.00 98.62 101 VAL A C 1
ATOM 759 O O . VAL A 1 101 ? -3.047 11.273 0.118 1.00 98.62 101 VAL A O 1
ATOM 762 N N . GLY A 1 102 ? -1.247 12.481 0.706 1.00 98.62 102 GLY A N 1
ATOM 763 C CA . GLY A 1 102 ? -1.772 12.977 1.971 1.00 98.62 102 GLY A CA 1
ATOM 764 C C . GLY A 1 102 ? -3.033 13.834 1.846 1.00 98.62 102 GLY A C 1
ATOM 765 O O . GLY A 1 102 ? -3.773 13.919 2.823 1.00 98.62 102 GLY A O 1
ATOM 766 N N . GLU A 1 103 ? -3.285 14.429 0.676 1.00 98.50 103 GLU A N 1
ATOM 767 C CA . GLU A 1 103 ? -4.508 15.187 0.365 1.00 98.50 103 GLU A CA 1
ATOM 768 C C . GLU A 1 103 ? -5.687 14.289 -0.049 1.00 98.50 103 GLU A C 1
ATOM 770 O O . GLU A 1 103 ? -6.839 14.714 -0.007 1.00 98.50 103 GLU A O 1
ATOM 775 N N . LEU A 1 104 ? -5.417 13.045 -0.457 1.00 98.69 104 LEU A N 1
ATOM 776 C CA . LEU A 1 104 ? -6.438 12.102 -0.927 1.00 98.69 104 LEU A CA 1
ATOM 777 C C . LEU A 1 104 ? -6.970 11.226 0.210 1.00 98.69 104 LEU A C 1
ATOM 779 O O . LEU A 1 104 ? -8.157 10.896 0.259 1.00 98.69 104 LEU A O 1
ATOM 783 N N . VAL A 1 105 ? -6.082 10.815 1.115 1.00 98.81 105 VAL A N 1
ATOM 784 C CA . VAL A 1 105 ? -6.404 9.858 2.175 1.00 98.81 105 VAL A CA 1
ATOM 785 C C . VAL A 1 105 ? -7.137 10.521 3.340 1.00 98.81 105 VAL A C 1
ATOM 787 O O . VAL A 1 105 ? -6.910 11.676 3.686 1.00 98.81 105 VAL A O 1
ATOM 790 N N . ARG A 1 106 ? -7.976 9.747 4.030 1.00 98.31 106 ARG A N 1
ATOM 791 C CA . ARG A 1 106 ? -8.606 10.174 5.287 1.00 98.31 106 ARG A CA 1
ATOM 792 C C . ARG A 1 106 ? -7.626 10.147 6.461 1.00 98.31 106 ARG A C 1
ATOM 794 O O . ARG A 1 106 ? -7.766 10.935 7.394 1.00 98.31 106 ARG A O 1
ATOM 801 N N . ARG A 1 107 ? -6.666 9.216 6.456 1.00 98.38 107 ARG A N 1
ATOM 802 C CA . ARG A 1 107 ? -5.624 9.106 7.485 1.00 98.38 107 ARG A CA 1
ATOM 803 C C . ARG A 1 107 ? -4.278 8.809 6.834 1.00 98.38 107 ARG A C 1
ATOM 805 O O . ARG A 1 107 ? -4.160 7.881 6.040 1.00 98.38 107 ARG A O 1
ATOM 812 N N . ARG A 1 108 ? -3.251 9.571 7.218 1.00 98.62 108 ARG A N 1
ATOM 813 C CA . ARG A 1 108 ? -1.866 9.419 6.745 1.00 98.62 108 ARG A CA 1
ATOM 814 C C . ARG A 1 108 ? -1.190 8.217 7.417 1.00 98.62 108 ARG A C 1
ATOM 816 O O . ARG A 1 108 ? -0.314 8.359 8.267 1.00 98.62 108 ARG A O 1
ATOM 823 N N . THR A 1 109 ? -1.645 7.009 7.091 1.00 98.69 109 THR A N 1
ATOM 824 C CA . THR A 1 109 ? -1.073 5.748 7.583 1.00 98.69 109 THR A CA 1
ATOM 825 C C . THR A 1 109 ? -0.755 4.829 6.413 1.00 98.69 109 THR A C 1
ATOM 827 O O . THR A 1 109 ? -1.644 4.477 5.637 1.00 98.69 109 THR A O 1
ATOM 830 N N . VAL A 1 110 ? 0.504 4.404 6.315 1.00 98.69 110 VAL A N 1
ATOM 831 C CA . VAL A 1 110 ? 0.970 3.472 5.286 1.00 98.69 110 VAL A CA 1
ATOM 832 C C . VAL A 1 110 ? 1.709 2.291 5.912 1.00 98.69 110 VAL A C 1
ATOM 834 O O . VAL A 1 110 ? 2.571 2.450 6.781 1.00 98.69 110 VAL A O 1
ATOM 837 N N . LEU A 1 111 ? 1.351 1.093 5.458 1.00 98.56 111 LEU A N 1
ATOM 838 C CA . LEU A 1 111 ? 2.108 -0.135 5.649 1.00 98.56 111 LEU A CA 1
ATOM 839 C C . LEU A 1 111 ? 2.834 -0.451 4.341 1.00 98.56 111 LEU A C 1
ATOM 841 O O . LEU A 1 111 ? 2.229 -0.945 3.390 1.00 98.56 111 LEU A O 1
ATOM 845 N N . ASP A 1 112 ? 4.130 -0.176 4.302 1.00 98.38 112 ASP A N 1
ATOM 846 C CA . ASP A 1 112 ? 4.991 -0.540 3.185 1.00 98.38 112 ASP A CA 1
ATOM 847 C C . ASP A 1 112 ? 5.579 -1.932 3.428 1.00 98.38 112 ASP A C 1
ATOM 849 O O . ASP A 1 112 ? 6.564 -2.107 4.145 1.00 98.38 112 ASP A O 1
ATOM 853 N N . ALA A 1 113 ? 4.959 -2.955 2.843 1.00 97.06 113 ALA A N 1
ATOM 854 C CA . ALA A 1 113 ? 5.431 -4.324 3.008 1.00 97.06 113 ALA A CA 1
ATOM 855 C C . ALA A 1 113 ? 6.689 -4.632 2.184 1.00 97.06 113 ALA A C 1
ATOM 857 O O . ALA A 1 113 ? 7.284 -5.697 2.356 1.00 97.06 113 ALA A O 1
ATOM 858 N N . ARG A 1 114 ? 7.088 -3.719 1.294 1.00 97.44 114 ARG A N 1
ATOM 859 C CA . ARG A 1 114 ? 8.233 -3.875 0.394 1.00 97.44 114 ARG A CA 1
ATOM 860 C C . ARG A 1 114 ? 9.436 -3.039 0.828 1.00 97.44 114 ARG A C 1
ATOM 862 O O . ARG A 1 114 ? 10.526 -3.279 0.322 1.00 97.44 114 ARG A O 1
ATOM 869 N N . ASN A 1 115 ? 9.262 -2.145 1.807 1.00 96.75 115 ASN A N 1
ATOM 870 C CA . ASN A 1 115 ? 10.293 -1.248 2.340 1.00 96.75 115 ASN A CA 1
ATOM 871 C C . ASN A 1 115 ? 10.983 -0.429 1.227 1.00 96.75 115 ASN A C 1
ATOM 873 O O . ASN A 1 115 ? 12.208 -0.320 1.195 1.00 96.75 115 ASN A O 1
ATOM 877 N N . VAL A 1 116 ? 10.193 0.100 0.292 1.00 97.38 116 VAL A N 1
ATOM 878 C CA . VAL A 1 116 ? 10.660 0.855 -0.882 1.00 97.38 116 VAL A CA 1
ATOM 879 C C . VAL A 1 116 ? 10.396 2.355 -0.796 1.00 97.38 116 VAL A C 1
ATOM 881 O O . VAL A 1 116 ? 10.961 3.110 -1.584 1.00 97.38 116 VAL A O 1
ATOM 884 N N . LEU A 1 117 ? 9.552 2.799 0.134 1.00 97.69 117 LEU A N 1
ATOM 885 C CA . LEU A 1 117 ? 9.309 4.217 0.376 1.00 97.69 117 LEU A CA 1
ATOM 886 C C . LEU A 1 117 ? 10.421 4.821 1.241 1.00 97.69 117 LEU A C 1
ATOM 888 O O . LEU A 1 117 ? 10.907 4.198 2.189 1.00 97.69 117 LEU A O 1
ATOM 892 N N . ASP A 1 118 ? 10.764 6.084 0.978 1.00 96.56 118 ASP A N 1
ATOM 893 C CA . ASP A 1 118 ? 11.575 6.877 1.903 1.00 96.56 118 ASP A CA 1
ATOM 894 C C . ASP A 1 118 ? 10.746 7.209 3.151 1.00 96.56 118 ASP A C 1
ATOM 896 O O . ASP A 1 118 ? 9.987 8.181 3.209 1.00 96.56 118 ASP A O 1
ATOM 900 N N . ALA A 1 119 ? 10.891 6.375 4.177 1.00 95.94 119 ALA A N 1
ATOM 901 C CA . ALA A 1 119 ? 10.151 6.532 5.418 1.00 95.94 119 ALA A CA 1
ATOM 902 C C . ALA A 1 119 ? 10.454 7.858 6.141 1.00 95.94 119 ALA A C 1
ATOM 904 O O . ALA A 1 119 ? 9.618 8.310 6.920 1.00 95.94 119 ALA A O 1
ATOM 905 N N . GLY A 1 120 ? 11.621 8.474 5.920 1.00 96.06 120 GLY A N 1
ATOM 906 C CA . GLY A 1 120 ? 11.957 9.784 6.476 1.00 96.06 120 GLY A CA 1
ATOM 907 C C . GLY A 1 120 ? 11.130 10.886 5.822 1.00 96.06 120 GLY A C 1
ATOM 908 O O . GLY A 1 120 ? 10.452 11.637 6.523 1.00 96.06 120 GLY A O 1
ATOM 909 N N . ALA A 1 121 ? 11.109 10.915 4.488 1.00 97.38 121 ALA A N 1
ATOM 910 C CA . ALA A 1 121 ? 10.314 11.871 3.718 1.00 97.38 121 ALA A CA 1
ATOM 911 C C . ALA A 1 121 ? 8.808 11.743 4.006 1.00 97.38 121 ALA A C 1
ATOM 913 O O . ALA A 1 121 ? 8.121 12.739 4.216 1.00 97.38 121 ALA A O 1
ATOM 914 N N . TRP A 1 122 ? 8.288 10.516 4.092 1.00 98.25 122 TRP A N 1
ATOM 915 C CA . TRP A 1 122 ? 6.878 10.289 4.418 1.00 98.25 122 TRP A CA 1
ATOM 916 C C . TRP A 1 122 ? 6.534 10.732 5.846 1.00 98.25 122 TRP A C 1
ATOM 918 O O . TRP A 1 122 ? 5.517 11.393 6.061 1.00 98.25 122 TRP A O 1
ATOM 928 N N . ARG A 1 123 ? 7.384 10.425 6.835 1.00 97.75 123 ARG A N 1
ATOM 929 C CA . ARG A 1 123 ? 7.173 10.878 8.222 1.00 97.75 123 ARG A CA 1
ATOM 930 C C . ARG A 1 123 ? 7.244 12.397 8.359 1.00 97.75 123 ARG A C 1
ATOM 932 O O . ARG A 1 123 ? 6.467 12.947 9.134 1.00 97.75 123 ARG A O 1
ATOM 939 N N . ALA A 1 124 ? 8.120 13.064 7.606 1.00 97.38 124 ALA A N 1
ATOM 940 C CA . ALA A 1 124 ? 8.192 14.526 7.573 1.00 97.38 124 ALA A CA 1
ATOM 941 C C . ALA A 1 124 ? 6.869 15.166 7.105 1.00 97.38 124 ALA A C 1
ATOM 943 O O . ALA A 1 124 ? 6.506 16.236 7.579 1.00 97.38 124 ALA A O 1
ATOM 944 N N . GLU A 1 125 ? 6.099 14.461 6.271 1.00 98.06 125 GLU A N 1
ATOM 945 C CA . GLU A 1 125 ? 4.750 14.841 5.823 1.00 98.06 125 GLU A CA 1
ATOM 946 C C . GLU A 1 125 ? 3.622 14.331 6.749 1.00 98.06 125 GLU A C 1
ATOM 948 O O . GLU A 1 125 ? 2.454 14.235 6.355 1.00 98.06 125 GLU A O 1
ATOM 953 N N . GLY A 1 126 ? 3.954 13.955 7.987 1.00 97.69 126 GLY A N 1
ATOM 954 C CA . GLY A 1 126 ? 2.987 13.550 9.009 1.00 97.69 126 GLY A CA 1
ATOM 955 C C . GLY A 1 126 ? 2.445 12.127 8.856 1.00 97.69 126 GLY A C 1
ATOM 956 O O . GLY A 1 126 ? 1.432 11.789 9.472 1.00 97.69 126 GLY A O 1
ATOM 957 N N . TRP A 1 127 ? 3.086 11.276 8.052 1.00 98.44 127 TRP A N 1
ATOM 958 C CA . TRP A 1 127 ? 2.660 9.887 7.908 1.00 98.44 127 TRP A CA 1
ATOM 959 C C . TRP A 1 127 ? 3.133 8.999 9.055 1.00 98.44 127 TRP A C 1
ATOM 961 O O . TRP A 1 127 ? 4.304 8.983 9.433 1.00 98.44 127 TRP A O 1
ATOM 971 N N . THR A 1 128 ? 2.234 8.136 9.523 1.00 97.94 128 THR A N 1
ATOM 972 C CA . THR A 1 128 ? 2.633 6.906 10.211 1.00 97.94 128 THR A CA 1
ATOM 973 C C . THR A 1 128 ? 3.088 5.896 9.163 1.00 97.94 128 THR A C 1
ATOM 975 O O . THR A 1 128 ? 2.272 5.397 8.388 1.00 97.94 128 THR A O 1
ATOM 978 N N . VAL A 1 129 ? 4.388 5.597 9.145 1.00 97.56 129 VAL A N 1
ATOM 979 C CA . VAL A 1 129 ? 5.008 4.655 8.201 1.00 97.56 129 VAL A CA 1
ATOM 980 C C . VAL A 1 129 ? 5.472 3.409 8.941 1.00 97.56 129 VAL A C 1
ATOM 982 O O . VAL A 1 129 ? 6.367 3.489 9.796 1.00 97.56 129 VAL A O 1
ATOM 985 N N . ARG A 1 130 ? 4.900 2.259 8.577 1.00 96.75 130 ARG A N 1
ATOM 986 C CA . ARG A 1 130 ? 5.286 0.940 9.085 1.00 96.75 130 ARG A CA 1
ATOM 987 C C . ARG A 1 130 ? 5.833 0.077 7.953 1.00 96.75 130 ARG A C 1
ATOM 989 O O . ARG A 1 130 ? 5.160 -0.095 6.947 1.00 96.75 130 ARG A O 1
ATOM 996 N N . GLY A 1 131 ? 7.017 -0.496 8.149 1.00 95.06 131 GLY A N 1
ATOM 997 C CA . GLY A 1 131 ? 7.618 -1.489 7.257 1.00 95.06 131 GLY A CA 1
ATOM 998 C C . GLY A 1 131 ? 7.624 -2.895 7.862 1.00 95.06 131 GLY A C 1
ATOM 999 O O . GLY A 1 131 ? 7.613 -3.038 9.092 1.00 95.06 131 GLY A O 1
ATOM 1000 N N . LEU A 1 132 ? 7.682 -3.950 7.043 1.00 90.44 132 LEU A N 1
ATOM 1001 C CA . LEU A 1 132 ? 7.890 -5.310 7.567 1.00 90.44 132 LEU A CA 1
ATOM 1002 C C . LEU A 1 132 ? 9.287 -5.445 8.182 1.00 90.44 132 LEU A C 1
ATOM 1004 O O . LEU A 1 132 ? 10.270 -4.968 7.621 1.00 90.44 132 LEU A O 1
ATOM 1008 N N . GLY A 1 133 ? 9.368 -6.081 9.355 1.00 85.38 133 GLY A N 1
ATOM 1009 C CA . GLY A 1 133 ? 10.618 -6.222 10.112 1.00 85.38 133 GLY A CA 1
ATOM 1010 C C . GLY A 1 133 ? 11.116 -4.929 10.771 1.00 85.38 133 GLY A C 1
ATOM 1011 O O . GLY A 1 133 ? 12.112 -4.959 11.487 1.00 85.38 133 GLY A O 1
ATOM 1012 N N . THR A 1 134 ? 10.422 -3.802 10.582 1.00 74.19 134 THR A N 1
ATOM 1013 C CA . THR A 1 134 ? 10.767 -2.529 11.227 1.00 74.19 134 THR A CA 1
ATOM 1014 C C . THR A 1 134 ? 10.002 -2.386 12.536 1.00 74.19 134 THR A C 1
ATOM 1016 O O . THR A 1 134 ? 8.803 -2.659 12.588 1.00 74.19 134 THR A O 1
ATOM 1019 N N . ASN A 1 135 ? 10.671 -1.950 13.604 1.00 57.84 135 ASN A N 1
ATOM 1020 C CA . ASN A 1 135 ? 10.007 -1.616 14.859 1.00 57.84 135 ASN A CA 1
ATOM 1021 C C . ASN A 1 135 ? 9.860 -0.095 14.967 1.00 57.84 135 ASN A C 1
ATOM 1023 O O . ASN A 1 135 ? 10.667 0.574 15.598 1.00 57.84 135 ASN A O 1
ATOM 1027 N N . ALA A 1 136 ? 8.858 0.469 14.300 1.00 53.34 136 ALA A N 1
ATOM 1028 C CA . ALA A 1 136 ? 8.488 1.866 14.487 1.00 53.34 136 ALA A CA 1
ATOM 1029 C C . ALA A 1 136 ? 6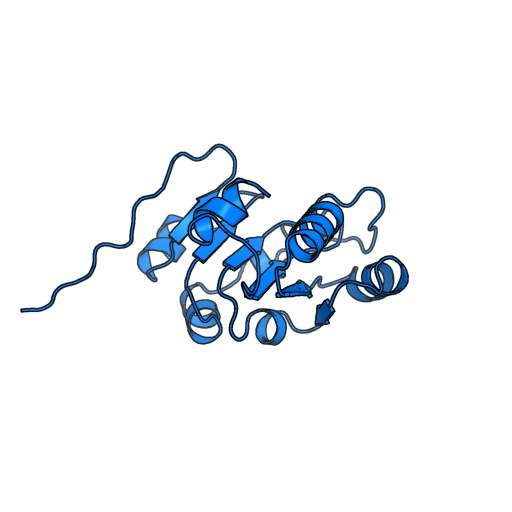.966 1.986 14.592 1.00 53.34 136 ALA A C 1
ATOM 1031 O O . ALA A 1 136 ? 6.249 1.831 13.605 1.00 53.34 136 ALA A O 1
ATOM 1032 N N . LEU A 1 137 ? 6.479 2.215 15.808 1.00 54.50 137 LEU A N 1
ATOM 1033 C CA . LEU A 1 137 ? 5.316 3.060 16.043 1.00 54.50 137 LEU A CA 1
ATOM 1034 C C . LEU A 1 137 ? 5.869 4.298 16.740 1.00 54.50 137 LEU A C 1
ATOM 1036 O O . LEU A 1 137 ? 5.947 4.346 17.962 1.00 54.50 137 LEU A O 1
ATOM 1040 N N . VAL A 1 138 ? 6.350 5.256 15.955 1.00 50.56 138 VAL A N 1
ATOM 1041 C CA . VAL A 1 138 ? 6.596 6.603 16.468 1.00 50.56 138 VAL A CA 1
ATOM 1042 C C . VAL A 1 138 ? 5.411 7.420 15.966 1.00 50.56 138 VAL A C 1
ATOM 1044 O O . VAL A 1 138 ? 5.289 7.584 14.749 1.00 50.56 138 VAL A O 1
ATOM 1047 N N . PRO A 1 139 ? 4.472 7.829 16.836 1.00 47.91 139 PRO A N 1
ATOM 1048 C CA . PRO A 1 139 ? 3.415 8.744 16.434 1.00 47.91 139 PRO A CA 1
ATOM 1049 C C . PRO A 1 139 ? 4.057 10.034 15.921 1.00 47.91 139 PRO A C 1
ATOM 1051 O O . PRO A 1 139 ? 5.057 10.480 16.484 1.00 47.91 139 PRO A O 1
ATOM 1054 N N . ALA A 1 140 ? 3.484 10.644 14.882 1.00 49.81 140 ALA A N 1
ATOM 1055 C CA . ALA A 1 140 ? 3.800 12.031 14.569 1.00 49.81 140 ALA A CA 1
ATOM 1056 C C . ALA A 1 140 ? 3.448 12.864 15.812 1.00 49.81 140 ALA A C 1
ATOM 1058 O O . ALA A 1 140 ? 2.288 12.874 16.236 1.00 49.81 140 ALA A O 1
ATOM 1059 N N . GLU A 1 141 ? 4.447 13.480 16.451 1.00 45.81 141 GLU A N 1
ATOM 1060 C CA . GLU A 1 141 ? 4.208 14.381 17.574 1.00 45.81 141 GLU A CA 1
ATOM 1061 C C . GLU A 1 141 ? 3.178 15.423 17.146 1.00 45.81 141 GLU A C 1
ATOM 1063 O O . GLU A 1 141 ? 3.285 16.060 16.097 1.00 45.81 141 GLU A O 1
ATOM 1068 N N . SER A 1 142 ? 2.133 15.557 17.959 1.00 45.34 142 SER A N 1
ATOM 1069 C CA . SER A 1 142 ? 1.130 16.591 17.781 1.00 45.34 142 SER A CA 1
ATOM 1070 C C . SER A 1 142 ? 1.838 17.923 17.977 1.00 45.34 142 SER A C 1
ATOM 1072 O O . SER A 1 142 ? 2.169 18.272 19.109 1.00 45.34 142 SER A O 1
ATOM 1074 N N . VAL A 1 143 ? 2.085 18.651 16.888 1.00 43.66 143 VAL A N 1
ATOM 1075 C CA . VAL A 1 143 ? 2.540 20.040 16.955 1.00 43.66 143 VAL A CA 1
ATOM 1076 C C . VAL A 1 143 ? 1.430 20.830 17.647 1.00 43.66 143 VAL A C 1
ATOM 1078 O O . VAL A 1 143 ? 0.454 21.254 17.035 1.00 43.66 143 VAL A O 1
ATOM 1081 N N . AR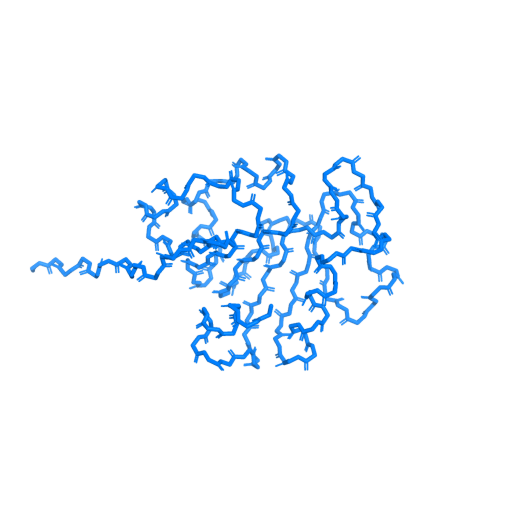G A 1 144 ? 1.541 20.952 18.971 1.00 43.75 144 ARG A N 1
ATOM 1082 C CA . ARG A 1 144 ? 0.817 21.942 19.757 1.00 43.75 144 ARG A CA 1
ATOM 1083 C C . ARG A 1 144 ? 1.535 23.261 19.529 1.00 43.75 144 ARG A C 1
ATOM 1085 O O . ARG A 1 144 ? 2.567 23.517 20.141 1.00 43.75 144 ARG A O 1
ATOM 1092 N N . THR A 1 145 ? 1.016 24.067 18.618 1.00 41.41 145 THR A N 1
ATOM 1093 C CA . THR A 1 145 ? 1.399 25.476 18.521 1.00 41.41 145 THR A CA 1
ATOM 1094 C C . THR A 1 145 ? 0.779 26.226 19.714 1.00 41.41 145 THR A C 1
ATOM 1096 O O . THR A 1 145 ? -0.368 25.913 20.051 1.00 41.41 145 THR A O 1
ATOM 1099 N N . PRO A 1 146 ? 1.519 27.126 20.393 1.00 57.62 146 PRO A N 1
ATOM 1100 C CA . PRO A 1 146 ? 1.012 27.912 21.522 1.00 57.62 146 PRO A CA 1
ATOM 1101 C C . PRO A 1 146 ? -0.130 28.863 21.147 1.00 57.62 146 PRO A C 1
ATOM 1103 O O . PRO A 1 146 ? -0.198 29.281 19.967 1.00 57.62 146 PRO A O 1
#

Foldseek 3Di:
DCVVCVLVVNALAAAEEEEEDQALEPPDLHNVVRPSLVVQVVSVVSHHQYEYEYQRNQVVSCVVCVVHHYDDDPLVSLAQHQEYEYRYDYPVVLPDQLQSSVVRYPHQEYEYAPPSHPPVNNVVNQHHYHYVVDPDPDHNPDPPDD

pLDDT: mean 93.29, std 13.5, range [41.41, 98.94]

Radius of gyration: 14.56 Å; Cα contacts (8 Å, |Δi|>4): 288; chains: 1; bounding box: 28×45×37 Å

Mean predicted aligned error: 4.58 Å

Secondary structure (DSSP, 8-state):
-HHHHHHTTS--TT-EEEEE--SSSTT----TT-HHHHHHHHHHHTT-EEEEE-TTTHHHHHHH-TTSEE-S-HHHHHTT-SEEEE-S--HHHHT--HHHHHTT-SS-EEEESS--S-HHHHHHTT-EEEETT-------------

Solvent-accessible surface area (backbone atoms only — not comparable to full-atom values): 7963 Å² total; per-residue (Å²): 105,70,68,60,22,52,77,53,76,70,49,38,61,77,38,37,32,20,33,40,25,35,17,59,46,62,98,42,50,54,48,76,88,15,62,32,48,56,48,50,52,52,44,38,74,52,41,21,48,42,30,34,23,26,98,64,13,45,69,59,48,43,74,75,40,70,90,57,45,74,34,82,46,63,66,68,38,34,51,58,13,46,33,37,35,39,59,26,79,31,67,78,64,55,66,56,52,50,64,66,52,50,74,36,29,69,34,56,33,38,39,30,65,67,69,68,63,62,60,66,64,30,38,75,62,56,28,40,63,35,38,70,96,54,94,52,89,66,74,67,77,78,84,78,76,132